Protein AF-A0A1Q3K2M0-F1 (afdb_monomer)

Structure (mmCIF, N/CA/C/O backbone):
data_AF-A0A1Q3K2M0-F1
#
_entry.id   AF-A0A1Q3K2M0-F1
#
loop_
_atom_site.group_PDB
_atom_site.id
_atom_site.type_symbol
_atom_site.label_atom_id
_atom_site.label_alt_id
_atom_site.label_comp_id
_atom_site.label_asym_id
_atom_site.label_entity_id
_atom_site.label_seq_id
_atom_site.pdbx_PDB_ins_code
_atom_site.Cartn_x
_atom_site.Cartn_y
_atom_site.Cartn_z
_atom_site.occupancy
_atom_site.B_iso_or_equiv
_atom_site.auth_seq_id
_atom_site.auth_comp_id
_atom_site.auth_asym_id
_atom_site.auth_atom_id
_atom_site.pdbx_PDB_model_num
ATOM 1 N N . MET A 1 1 ? -18.858 -7.159 26.270 1.00 50.47 1 MET A N 1
ATOM 2 C CA . MET A 1 1 ? -17.685 -6.419 25.756 1.00 50.47 1 MET A CA 1
ATOM 3 C C . MET A 1 1 ? -17.222 -7.117 24.488 1.00 50.47 1 MET A C 1
ATOM 5 O O . MET A 1 1 ? -16.824 -8.268 24.578 1.00 50.47 1 MET A O 1
ATOM 9 N N . SER A 1 2 ? -17.351 -6.492 23.314 1.00 64.62 2 SER A N 1
ATOM 10 C CA . SER A 1 2 ? -16.721 -7.032 22.099 1.00 64.62 2 SER A CA 1
ATOM 11 C C . SER A 1 2 ? -15.205 -6.988 22.288 1.00 64.62 2 SER A C 1
ATOM 13 O O . SER A 1 2 ? -14.683 -5.940 22.669 1.00 64.62 2 SER A O 1
ATOM 15 N N . LEU A 1 3 ? -14.512 -8.108 22.065 1.00 77.25 3 LEU A N 1
ATOM 16 C CA . LEU A 1 3 ? -13.051 -8.173 22.159 1.00 77.25 3 LEU A CA 1
ATOM 17 C C . LEU A 1 3 ? -12.404 -7.234 21.125 1.00 77.25 3 LEU A C 1
ATOM 19 O O . LEU A 1 3 ? -11.419 -6.575 21.425 1.00 77.25 3 LEU A O 1
ATOM 23 N N . ILE A 1 4 ? -13.013 -7.099 19.942 1.00 83.25 4 ILE A N 1
ATOM 24 C CA . ILE A 1 4 ? -12.567 -6.199 18.872 1.00 83.25 4 ILE A CA 1
ATOM 25 C C . ILE A 1 4 ? -13.325 -4.874 18.986 1.00 83.25 4 ILE A C 1
ATOM 27 O O . ILE A 1 4 ? -14.558 -4.849 18.896 1.00 83.25 4 ILE A O 1
ATOM 31 N N . ARG A 1 5 ? -12.593 -3.771 19.175 1.00 86.50 5 ARG A N 1
ATOM 32 C CA . ARG A 1 5 ? -13.161 -2.420 19.318 1.00 86.50 5 ARG A CA 1
ATOM 33 C C . ARG A 1 5 ? -13.197 -1.648 17.999 1.00 86.50 5 ARG A C 1
ATOM 35 O O . ARG A 1 5 ? -14.079 -0.813 17.819 1.00 86.50 5 ARG A O 1
ATOM 42 N N . SER A 1 6 ? -12.283 -1.947 17.079 1.00 90.56 6 SER A N 1
ATOM 43 C CA . SER A 1 6 ? -12.223 -1.370 15.729 1.00 90.56 6 SER A CA 1
ATOM 44 C C . SER A 1 6 ? -12.086 -2.485 14.681 1.00 90.56 6 SER A C 1
ATOM 46 O O . SER A 1 6 ? -10.973 -2.918 14.371 1.00 90.56 6 SER A O 1
ATOM 48 N N . PRO A 1 7 ? -13.201 -2.994 14.119 1.00 90.12 7 PRO A N 1
ATOM 49 C CA . PRO A 1 7 ? -13.169 -4.038 13.091 1.00 90.12 7 PRO A CA 1
ATOM 50 C C . PRO A 1 7 ? -12.376 -3.641 11.838 1.00 90.12 7 PRO A C 1
ATOM 52 O O . PRO A 1 7 ? -11.707 -4.483 11.241 1.00 90.12 7 PRO A O 1
ATOM 55 N N . LYS A 1 8 ? -12.421 -2.362 11.447 1.00 91.00 8 LYS A N 1
ATOM 56 C CA . LYS A 1 8 ? -11.673 -1.827 10.300 1.00 91.00 8 LYS A CA 1
ATOM 57 C C . LYS A 1 8 ? -10.161 -1.913 10.500 1.00 91.00 8 LYS A C 1
ATOM 59 O O . LYS A 1 8 ? -9.459 -2.382 9.603 1.00 91.00 8 LYS A O 1
ATOM 64 N N . ASP A 1 9 ? -9.667 -1.519 11.673 1.00 93.38 9 ASP A N 1
ATOM 65 C CA . ASP A 1 9 ? -8.239 -1.621 11.990 1.00 93.38 9 ASP A CA 1
ATOM 66 C C . ASP A 1 9 ? -7.806 -3.081 12.121 1.00 93.38 9 ASP A C 1
ATOM 68 O O . ASP A 1 9 ? -6.724 -3.436 11.666 1.00 93.38 9 ASP A O 1
ATOM 72 N N . PHE A 1 10 ? -8.665 -3.945 12.672 1.00 94.62 10 PHE A N 1
ATOM 73 C CA . PHE A 1 10 ? -8.374 -5.373 12.784 1.00 94.62 10 PHE A CA 1
ATOM 74 C C . PHE A 1 10 ? -8.099 -5.990 11.406 1.00 94.62 10 PHE A C 1
ATOM 76 O O . PHE A 1 10 ? -7.029 -6.551 11.181 1.00 94.62 10 PHE A O 1
ATOM 83 N N . TRP A 1 11 ? -9.025 -5.822 10.455 1.00 94.69 11 TRP A N 1
ATOM 84 C CA . TRP A 1 11 ? -8.862 -6.365 9.103 1.00 94.69 11 TRP A CA 1
ATOM 85 C C . TRP A 1 11 ? -7.720 -5.705 8.327 1.00 94.69 11 TRP A C 1
ATOM 87 O O . TRP A 1 11 ? -7.001 -6.395 7.608 1.00 94.69 11 TRP A O 1
ATOM 97 N N . SER A 1 12 ? -7.504 -4.399 8.507 1.00 94.38 12 SER A N 1
ATOM 98 C CA . SER A 1 12 ? -6.370 -3.701 7.886 1.00 94.38 12 SER A CA 1
ATOM 99 C C . SER A 1 12 ? -5.036 -4.236 8.414 1.00 94.38 12 SER A C 1
ATOM 101 O O . SER A 1 12 ? -4.146 -4.556 7.629 1.00 94.38 12 SER A O 1
ATOM 103 N N . GLY A 1 13 ? -4.923 -4.423 9.733 1.00 96.38 13 GLY A N 1
ATOM 104 C CA . GLY A 1 13 ? -3.757 -5.024 10.376 1.00 96.38 13 GLY A CA 1
ATOM 105 C C . GLY A 1 13 ? -3.491 -6.447 9.886 1.00 96.38 13 GLY A C 1
ATOM 106 O O . GLY A 1 13 ? -2.354 -6.765 9.550 1.00 96.38 13 GLY A O 1
ATOM 107 N N . VAL A 1 14 ? -4.529 -7.281 9.755 1.00 97.06 14 VAL A N 1
ATOM 108 C CA . VAL A 1 14 ? -4.404 -8.641 9.196 1.00 97.06 14 VAL A CA 1
ATOM 109 C C . VAL A 1 14 ? -3.855 -8.615 7.766 1.00 97.06 14 VAL A C 1
ATOM 111 O O . VAL A 1 14 ? -2.936 -9.372 7.461 1.00 97.06 14 VAL A O 1
ATOM 114 N N . ILE A 1 15 ? -4.363 -7.730 6.900 1.00 96.88 15 ILE A N 1
ATOM 115 C CA . ILE A 1 15 ? -3.877 -7.597 5.515 1.00 96.88 15 ILE A CA 1
ATOM 116 C C . ILE A 1 15 ? -2.410 -7.148 5.489 1.00 96.88 15 ILE A C 1
ATOM 118 O O . ILE A 1 15 ? -1.612 -7.716 4.742 1.00 96.88 15 ILE A O 1
ATOM 122 N N . TYR A 1 16 ? -2.034 -6.173 6.322 1.00 97.75 16 TYR A N 1
ATOM 123 C CA . TYR A 1 16 ? -0.648 -5.704 6.417 1.00 97.75 16 TYR A CA 1
ATOM 124 C C . TYR A 1 16 ? 0.296 -6.810 6.882 1.00 97.75 16 TYR A C 1
ATOM 126 O O . TYR A 1 16 ? 1.348 -7.001 6.278 1.00 97.75 16 TYR A O 1
ATOM 134 N N . LEU A 1 17 ? -0.093 -7.576 7.905 1.00 98.25 17 LEU A N 1
ATOM 135 C CA . LEU A 1 17 ? 0.695 -8.706 8.393 1.00 98.25 17 LEU A CA 1
ATOM 136 C C . LEU A 1 17 ? 0.832 -9.803 7.335 1.00 98.25 17 LEU A C 1
ATOM 138 O O . LEU A 1 17 ? 1.929 -10.316 7.143 1.00 98.25 17 LEU A O 1
ATOM 142 N N . ALA A 1 18 ? -0.244 -10.139 6.621 1.00 98.19 18 ALA A N 1
ATOM 143 C CA . ALA A 1 18 ? -0.203 -11.147 5.565 1.00 98.19 18 ALA A CA 1
ATOM 144 C C . ALA A 1 18 ? 0.742 -10.738 4.422 1.00 98.19 18 ALA A C 1
ATOM 146 O O . ALA A 1 18 ? 1.592 -11.528 4.011 1.00 98.19 18 ALA A O 1
ATOM 147 N 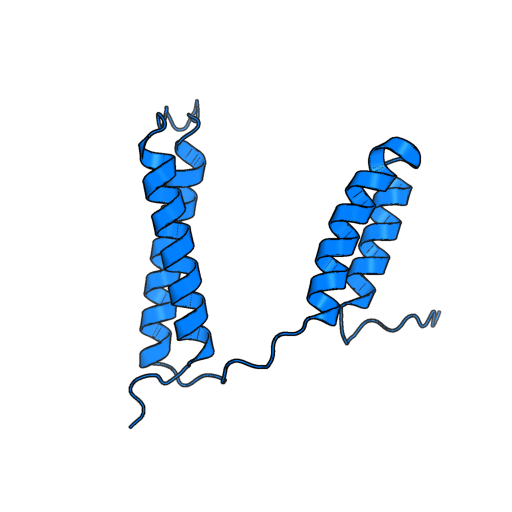N . ALA A 1 19 ? 0.639 -9.492 3.948 1.00 97.69 19 ALA A N 1
ATOM 148 C CA . ALA A 1 19 ? 1.522 -8.960 2.913 1.00 97.69 19 ALA A CA 1
ATOM 149 C C . ALA A 1 19 ? 2.982 -8.869 3.388 1.00 97.69 19 ALA A C 1
ATOM 151 O O . ALA A 1 19 ? 3.894 -9.216 2.638 1.00 97.69 19 ALA A O 1
ATOM 152 N N . ALA A 1 20 ? 3.205 -8.459 4.641 1.00 97.75 20 ALA A N 1
ATOM 153 C CA . ALA A 1 20 ? 4.530 -8.410 5.246 1.00 97.75 20 ALA A CA 1
ATOM 154 C C . ALA A 1 20 ? 5.162 -9.804 5.354 1.00 97.75 20 ALA A C 1
ATOM 156 O O . ALA A 1 20 ? 6.301 -9.991 4.937 1.00 97.75 20 ALA A O 1
ATOM 157 N N . LEU A 1 21 ? 4.433 -10.803 5.861 1.00 97.94 21 LEU A N 1
ATOM 158 C CA . LEU A 1 21 ? 4.938 -12.176 5.929 1.00 97.94 21 LEU A CA 1
ATOM 159 C C . LEU A 1 21 ? 5.257 -12.715 4.536 1.00 97.94 21 LEU A C 1
ATOM 161 O O . LEU A 1 21 ? 6.325 -13.286 4.343 1.00 97.94 21 LEU A O 1
ATOM 165 N N . PHE A 1 22 ? 4.370 -12.499 3.563 1.00 96.81 22 PHE A N 1
ATOM 166 C CA . PHE A 1 22 ? 4.606 -12.921 2.185 1.00 96.81 22 PHE A CA 1
ATOM 167 C C . PHE A 1 22 ? 5.896 -12.315 1.618 1.00 96.81 22 PHE A C 1
ATOM 169 O O . PHE A 1 22 ? 6.746 -13.042 1.107 1.00 96.81 22 PHE A O 1
ATOM 176 N N . GLY A 1 23 ? 6.076 -11.000 1.754 1.00 95.62 23 GLY A N 1
ATOM 177 C CA . GLY A 1 23 ? 7.266 -10.320 1.250 1.00 95.62 23 GLY A CA 1
ATOM 178 C C . GLY A 1 23 ? 8.551 -10.686 2.000 1.00 95.62 23 GLY A C 1
ATOM 179 O O . GLY A 1 23 ? 9.607 -10.745 1.376 1.00 95.62 23 GLY A O 1
ATOM 180 N N . LEU A 1 24 ? 8.477 -11.000 3.299 1.00 96.75 24 LEU A N 1
ATOM 181 C CA . LEU A 1 24 ? 9.617 -11.514 4.066 1.00 96.75 24 LEU A CA 1
ATOM 182 C C . LEU A 1 24 ? 10.003 -12.931 3.640 1.00 96.75 24 LEU A C 1
ATOM 184 O O . LEU A 1 24 ? 11.186 -13.191 3.455 1.00 96.75 24 LEU A O 1
ATOM 188 N N . ILE A 1 25 ? 9.025 -13.823 3.458 1.00 96.50 25 ILE A N 1
ATOM 189 C CA . ILE A 1 25 ? 9.265 -15.207 3.029 1.00 96.50 25 ILE A CA 1
ATOM 190 C C . ILE A 1 25 ? 9.895 -15.204 1.636 1.00 96.50 25 ILE A C 1
ATOM 192 O O . ILE A 1 25 ? 11.012 -15.680 1.472 1.00 96.50 25 ILE A O 1
ATOM 196 N N . VAL A 1 26 ? 9.236 -14.580 0.656 1.00 94.25 26 VAL A N 1
ATOM 197 C CA . VAL A 1 26 ? 9.738 -14.537 -0.727 1.00 94.25 26 VAL A CA 1
ATOM 198 C C . VAL A 1 26 ? 11.048 -13.752 -0.817 1.00 94.25 26 VAL A C 1
ATOM 200 O O . VAL A 1 26 ? 11.962 -14.141 -1.534 1.00 94.25 26 VAL A O 1
ATOM 203 N N . GLY A 1 27 ? 11.165 -12.647 -0.080 1.00 92.50 27 GLY A N 1
ATOM 204 C CA . GLY A 1 27 ? 12.373 -11.826 -0.055 1.00 92.50 27 GLY A CA 1
ATOM 205 C C . GLY A 1 27 ? 13.578 -12.533 0.563 1.00 92.50 27 GLY A C 1
ATOM 206 O O . GLY A 1 27 ? 14.705 -12.225 0.180 1.00 92.50 27 GLY A O 1
ATOM 207 N N . SER A 1 28 ? 13.356 -13.472 1.491 1.00 91.38 28 SER A N 1
ATOM 208 C CA . SER A 1 28 ? 14.432 -14.173 2.205 1.00 91.38 28 SER A CA 1
ATOM 209 C C . SER A 1 28 ? 15.229 -15.140 1.330 1.00 91.38 28 SER A C 1
ATOM 211 O O . SER A 1 28 ? 16.386 -15.416 1.639 1.00 91.38 28 SER A O 1
ATOM 213 N N . ASP A 1 29 ? 14.657 -15.564 0.200 1.00 92.81 29 ASP A N 1
ATOM 214 C CA . ASP A 1 29 ? 15.339 -16.391 -0.798 1.00 92.81 29 ASP A CA 1
ATOM 215 C C . ASP A 1 29 ? 16.308 -15.582 -1.681 1.00 92.81 29 ASP A C 1
ATOM 217 O O . ASP A 1 29 ? 17.135 -16.150 -2.399 1.00 92.81 29 ASP A O 1
ATOM 221 N N . TYR A 1 30 ? 16.236 -14.246 -1.640 1.00 91.75 30 TYR A N 1
ATOM 222 C CA . TYR A 1 30 ? 17.066 -13.373 -2.463 1.00 91.75 30 TYR A CA 1
ATOM 223 C C . TYR A 1 30 ? 18.233 -12.763 -1.679 1.00 91.75 30 TYR A C 1
ATOM 225 O O . TYR A 1 30 ? 18.085 -12.351 -0.526 1.00 91.75 30 TYR A O 1
ATOM 233 N N . PRO A 1 31 ? 19.407 -12.594 -2.315 1.00 89.94 31 PRO A N 1
ATOM 234 C CA . PRO A 1 31 ? 20.531 -11.934 -1.674 1.00 89.94 31 PRO A CA 1
ATOM 235 C C . PRO A 1 31 ? 20.205 -10.461 -1.390 1.00 89.94 31 PRO A C 1
ATOM 237 O O . PRO A 1 31 ? 19.774 -9.712 -2.270 1.00 89.94 31 PRO A O 1
ATOM 240 N N . MET A 1 32 ? 20.464 -10.038 -0.152 1.00 87.00 32 MET A N 1
ATOM 241 C CA . MET A 1 32 ? 20.247 -8.666 0.319 1.00 87.00 32 MET A CA 1
ATOM 242 C C . MET A 1 32 ? 21.208 -7.658 -0.339 1.00 87.00 32 MET A C 1
ATOM 244 O O . MET A 1 32 ? 20.863 -6.498 -0.550 1.00 87.00 32 MET A O 1
ATOM 248 N N . GLY A 1 33 ? 22.428 -8.086 -0.677 1.00 86.00 33 GLY A N 1
ATOM 249 C CA . GLY A 1 33 ? 23.492 -7.182 -1.120 1.00 86.00 33 GLY A CA 1
ATOM 250 C C . GLY A 1 33 ? 23.961 -6.236 -0.005 1.00 86.00 33 GLY A C 1
ATOM 251 O O . GLY A 1 33 ? 23.880 -6.560 1.181 1.00 86.00 33 GLY A O 1
ATOM 252 N N . ARG A 1 34 ? 24.479 -5.061 -0.378 1.00 82.75 34 ARG A N 1
ATOM 253 C CA . ARG A 1 34 ? 24.904 -3.994 0.553 1.00 82.75 34 ARG A CA 1
ATOM 254 C C . ARG A 1 34 ? 24.058 -2.743 0.322 1.00 82.75 34 ARG A C 1
ATOM 256 O O . ARG A 1 34 ? 23.507 -2.571 -0.753 1.00 82.75 34 ARG A O 1
ATOM 263 N N . ALA A 1 35 ? 24.018 -1.811 1.277 1.00 78.12 35 ALA A N 1
ATOM 264 C CA . ALA A 1 35 ? 23.229 -0.579 1.123 1.00 78.12 35 ALA A CA 1
ATOM 265 C C . ALA A 1 35 ? 23.611 0.250 -0.126 1.00 78.12 35 ALA A C 1
ATOM 267 O O . ALA A 1 35 ? 22.743 0.846 -0.750 1.00 78.12 35 ALA A O 1
ATOM 268 N N . GLY A 1 36 ? 24.891 0.245 -0.526 1.00 83.56 36 GLY A N 1
ATOM 269 C CA . GLY A 1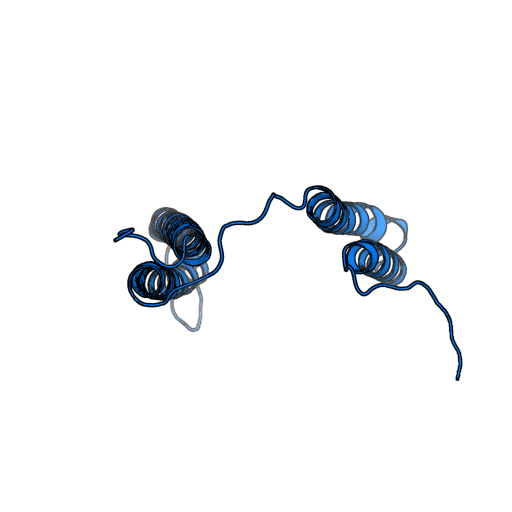 36 ? 25.359 0.907 -1.755 1.00 83.56 36 GLY A CA 1
ATOM 270 C C . GLY A 1 36 ? 25.188 0.089 -3.044 1.00 83.56 36 GLY A C 1
ATOM 271 O O . GLY A 1 36 ? 25.420 0.614 -4.126 1.00 83.56 36 GLY A O 1
ATOM 272 N N . GLN A 1 37 ? 24.817 -1.189 -2.940 1.00 88.06 37 GLN A N 1
ATOM 273 C CA . GLN A 1 37 ? 24.576 -2.112 -4.056 1.00 88.06 37 GLN A CA 1
ATOM 274 C C . GLN A 1 37 ? 23.465 -3.079 -3.636 1.00 88.06 37 GLN A C 1
ATOM 276 O O . GLN A 1 37 ? 23.725 -4.202 -3.187 1.00 88.06 37 GLN A O 1
ATOM 281 N N . MET A 1 38 ? 22.231 -2.574 -3.684 1.00 89.44 38 MET A N 1
ATOM 282 C CA . MET A 1 38 ? 21.049 -3.286 -3.207 1.00 89.44 38 MET A CA 1
ATOM 283 C C . MET A 1 38 ? 20.821 -4.543 -4.047 1.00 89.44 38 MET A C 1
ATOM 285 O O . MET A 1 38 ? 20.666 -4.463 -5.265 1.00 89.44 38 MET A O 1
ATOM 289 N N . GLY A 1 39 ? 20.808 -5.704 -3.391 1.00 89.56 39 GLY A N 1
ATOM 290 C CA . GLY A 1 39 ? 20.410 -6.953 -4.028 1.00 89.56 39 GLY A CA 1
ATOM 291 C C . GLY A 1 39 ? 18.885 -7.047 -4.183 1.00 89.56 39 GLY A C 1
ATOM 292 O O . GLY A 1 39 ? 18.156 -6.255 -3.578 1.00 89.56 39 GLY A O 1
ATOM 293 N N . PRO A 1 40 ? 18.370 -8.025 -4.949 1.00 90.75 40 PRO A N 1
ATOM 294 C CA . PRO A 1 40 ? 16.933 -8.169 -5.205 1.00 90.75 40 PRO A CA 1
ATOM 295 C C . PRO A 1 40 ? 16.086 -8.332 -3.933 1.00 90.75 40 PRO A C 1
ATOM 297 O O . PRO A 1 40 ? 14.931 -7.914 -3.914 1.00 90.75 40 PRO A O 1
ATOM 300 N N . GLY A 1 41 ? 16.662 -8.887 -2.858 1.00 93.06 41 GLY A N 1
ATOM 301 C CA . GLY A 1 41 ? 15.990 -9.054 -1.565 1.00 93.06 41 GLY A CA 1
ATOM 302 C C . GLY A 1 41 ? 15.928 -7.781 -0.715 1.00 93.06 41 GLY A C 1
ATOM 303 O O . GLY A 1 41 ? 15.101 -7.698 0.190 1.00 93.06 41 GLY A O 1
ATOM 304 N N . TYR A 1 42 ? 16.742 -6.760 -1.018 1.00 93.44 42 TYR A N 1
ATOM 305 C CA . TYR A 1 42 ? 16.879 -5.562 -0.180 1.00 93.44 42 TYR A CA 1
ATOM 306 C C . TYR A 1 42 ? 15.554 -4.834 0.033 1.00 93.44 42 TYR A C 1
ATOM 308 O O . TYR A 1 42 ? 15.131 -4.570 1.161 1.00 93.44 42 TYR A O 1
ATOM 316 N N . PHE A 1 43 ? 14.889 -4.527 -1.076 1.00 91.62 43 PHE A N 1
ATOM 317 C CA . PHE A 1 43 ? 13.662 -3.751 -1.075 1.00 91.62 43 PHE A CA 1
ATOM 318 C C . PHE A 1 43 ? 12.468 -4.537 -0.505 1.00 91.62 43 PHE A C 1
ATOM 320 O O . PHE A 1 43 ? 11.832 -4.016 0.418 1.00 91.62 43 PHE A O 1
ATOM 327 N N . PRO A 1 44 ? 12.187 -5.787 -0.942 1.00 93.44 44 PRO A N 1
ATOM 328 C CA . PRO A 1 44 ? 11.125 -6.596 -0.350 1.00 93.44 44 PRO A CA 1
ATOM 329 C C . PRO A 1 44 ? 11.285 -6.782 1.160 1.00 93.44 44 PRO A C 1
ATOM 331 O O . PRO A 1 44 ? 10.319 -6.573 1.890 1.00 93.44 44 PRO A O 1
ATOM 334 N N . ILE A 1 45 ? 12.489 -7.106 1.649 1.00 95.88 45 ILE A N 1
ATOM 335 C CA . ILE A 1 45 ? 12.734 -7.369 3.076 1.00 95.88 45 ILE A CA 1
ATOM 336 C C . ILE A 1 45 ? 12.491 -6.116 3.922 1.00 95.88 45 ILE A C 1
ATOM 338 O O . ILE A 1 45 ? 11.781 -6.184 4.926 1.00 95.88 45 ILE A O 1
ATOM 342 N N . ILE A 1 46 ? 13.052 -4.965 3.536 1.00 95.25 46 ILE A N 1
ATOM 343 C CA . ILE A 1 46 ? 12.937 -3.735 4.336 1.00 95.25 46 ILE A CA 1
ATOM 344 C C . ILE A 1 46 ? 11.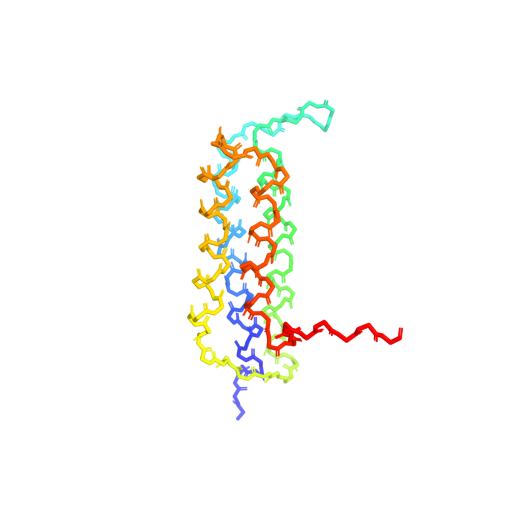502 -3.226 4.350 1.00 95.25 46 ILE A C 1
ATOM 346 O O . ILE A 1 46 ? 10.971 -2.947 5.427 1.00 95.25 46 ILE A O 1
ATOM 350 N N . LEU A 1 47 ? 10.850 -3.141 3.186 1.00 95.94 47 LEU A N 1
ATOM 351 C CA . LEU A 1 47 ? 9.463 -2.686 3.136 1.00 95.94 47 LEU A CA 1
ATOM 352 C C . LEU A 1 47 ? 8.529 -3.628 3.884 1.00 95.94 47 LEU A C 1
ATOM 354 O O . LEU A 1 47 ? 7.660 -3.160 4.616 1.00 95.94 47 LEU A O 1
ATOM 358 N N . SER A 1 48 ? 8.732 -4.938 3.758 1.00 97.38 48 SER A N 1
ATOM 359 C CA . SER A 1 48 ? 7.918 -5.916 4.478 1.00 97.38 48 SER A CA 1
ATOM 360 C C . SER A 1 48 ? 8.163 -5.857 5.982 1.00 97.38 48 SER A C 1
ATOM 362 O O . SER A 1 48 ? 7.217 -5.971 6.752 1.00 97.38 48 SER A O 1
ATOM 364 N N . SER A 1 49 ? 9.396 -5.596 6.421 1.00 97.12 49 SER A N 1
ATOM 365 C CA . SER A 1 49 ? 9.715 -5.387 7.840 1.00 97.12 49 SER A CA 1
ATOM 366 C C . SER A 1 49 ? 9.020 -4.144 8.404 1.00 97.12 49 SER A C 1
ATOM 368 O O . SER A 1 49 ? 8.426 -4.201 9.479 1.00 97.12 49 SER A O 1
ATOM 370 N N . LEU A 1 50 ? 9.035 -3.025 7.672 1.00 97.81 50 LEU A N 1
ATOM 371 C CA . LEU A 1 50 ? 8.307 -1.813 8.066 1.00 97.81 50 LEU A CA 1
ATOM 372 C C . LEU A 1 50 ? 6.792 -2.055 8.091 1.00 97.81 50 LEU A C 1
ATOM 374 O O . LEU A 1 50 ? 6.112 -1.668 9.043 1.00 97.81 50 LEU A O 1
ATOM 378 N N . LEU A 1 51 ? 6.266 -2.741 7.075 1.00 97.94 51 LEU A N 1
ATOM 379 C CA . LEU A 1 51 ? 4.854 -3.099 6.997 1.00 97.94 51 LEU A CA 1
ATOM 380 C C . LEU A 1 51 ? 4.441 -4.045 8.131 1.00 97.94 51 LEU A C 1
ATOM 382 O O . LEU A 1 51 ? 3.343 -3.898 8.660 1.00 97.94 51 LEU A O 1
ATOM 386 N N . LEU A 1 52 ? 5.322 -4.958 8.555 1.00 98.44 52 LEU A N 1
ATOM 387 C CA . LEU A 1 52 ? 5.104 -5.830 9.709 1.00 98.44 52 LEU A CA 1
ATOM 388 C C . LEU A 1 52 ? 4.900 -4.999 10.980 1.00 98.44 52 LEU A C 1
ATOM 390 O O . LEU A 1 52 ? 3.931 -5.218 11.705 1.00 98.44 52 LEU A O 1
ATOM 394 N N . VAL A 1 53 ? 5.767 -4.009 11.221 1.00 98.31 53 VAL A N 1
ATOM 395 C CA . VAL A 1 53 ? 5.659 -3.105 12.378 1.00 98.31 53 VAL A CA 1
ATOM 396 C C . VAL A 1 53 ? 4.333 -2.343 12.349 1.00 98.31 53 VAL A C 1
ATOM 398 O O . VAL A 1 53 ? 3.613 -2.327 13.350 1.00 98.31 53 VAL A O 1
ATOM 401 N N . PHE A 1 54 ? 3.959 -1.768 11.203 1.00 97.88 54 PHE A N 1
ATOM 402 C CA . PHE A 1 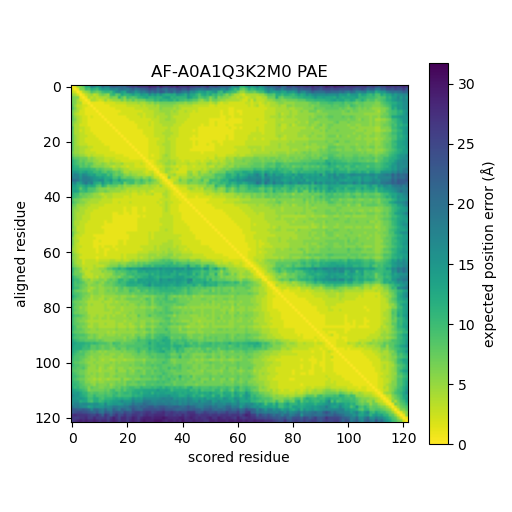54 ? 2.670 -1.085 11.066 1.00 97.88 54 PHE A CA 1
ATOM 403 C C . PHE A 1 54 ? 1.476 -2.036 11.203 1.00 97.88 54 PHE A C 1
ATOM 405 O O . PHE A 1 54 ? 0.463 -1.657 11.795 1.00 97.88 54 PHE A O 1
ATOM 412 N N . GLY A 1 55 ? 1.588 -3.271 10.716 1.00 97.50 55 GLY A N 1
ATOM 413 C CA . GLY A 1 55 ? 0.575 -4.312 10.864 1.00 97.50 55 GLY A CA 1
ATOM 414 C C . GLY A 1 55 ? 0.330 -4.668 12.327 1.00 97.50 55 GLY A C 1
ATOM 415 O O . GLY A 1 55 ? -0.818 -4.642 12.769 1.00 97.50 55 GLY A O 1
ATOM 416 N N . ILE A 1 56 ? 1.396 -4.899 13.102 1.00 98.06 56 ILE A N 1
ATOM 417 C CA . ILE A 1 56 ? 1.313 -5.163 14.548 1.00 98.06 56 ILE A CA 1
ATOM 418 C C . ILE A 1 56 ? 0.699 -3.963 15.275 1.00 98.06 56 ILE A C 1
ATOM 420 O O . ILE A 1 56 ? -0.237 -4.135 16.057 1.00 98.06 56 ILE A O 1
ATOM 424 N N . ALA A 1 57 ? 1.183 -2.749 14.999 1.00 97.31 57 ALA A N 1
ATOM 425 C CA . ALA A 1 57 ? 0.677 -1.534 15.634 1.00 97.31 57 ALA A CA 1
ATOM 426 C C . ALA A 1 57 ? -0.820 -1.311 15.345 1.00 97.31 57 ALA A C 1
ATOM 428 O O . ALA A 1 57 ? -1.594 -1.015 16.256 1.00 97.31 57 ALA A O 1
ATOM 429 N N . THR A 1 58 ? -1.244 -1.505 14.093 1.00 96.38 58 THR A N 1
ATOM 430 C CA . THR A 1 58 ? -2.648 -1.360 13.670 1.00 96.38 58 THR A CA 1
ATOM 431 C C . THR A 1 58 ? -3.531 -2.441 14.291 1.00 96.38 58 THR A C 1
ATOM 433 O O . THR A 1 58 ? -4.615 -2.143 14.793 1.00 96.38 58 THR A O 1
ATOM 436 N N . LEU A 1 59 ? -3.051 -3.688 14.328 1.00 96.19 59 LEU A N 1
ATOM 437 C CA . LEU A 1 59 ? -3.777 -4.799 14.933 1.00 96.19 59 LEU A CA 1
ATOM 438 C C . LEU A 1 59 ? -3.939 -4.599 16.445 1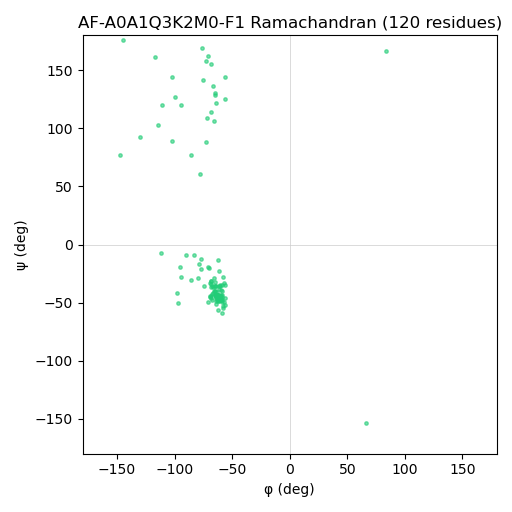.00 96.19 59 LEU A C 1
ATOM 440 O O . LEU A 1 59 ? -5.038 -4.770 16.961 1.00 96.19 59 LEU A O 1
ATOM 444 N N . ALA A 1 60 ? -2.890 -4.165 17.149 1.00 95.81 60 ALA A N 1
ATOM 445 C CA . ALA A 1 60 ? -2.961 -3.830 18.571 1.00 95.81 60 ALA A CA 1
ATOM 446 C C . ALA A 1 60 ? -3.933 -2.667 18.834 1.00 95.81 60 ALA A C 1
ATOM 448 O O . ALA A 1 60 ? -4.775 -2.744 19.735 1.00 95.81 60 ALA A O 1
ATOM 449 N N . ARG A 1 61 ? -3.880 -1.616 18.002 1.00 94.50 61 ARG A N 1
ATOM 450 C CA . ARG A 1 61 ? -4.813 -0.480 18.066 1.00 94.50 61 ARG A CA 1
ATOM 451 C C . ARG A 1 61 ? -6.269 -0.933 17.958 1.00 94.50 61 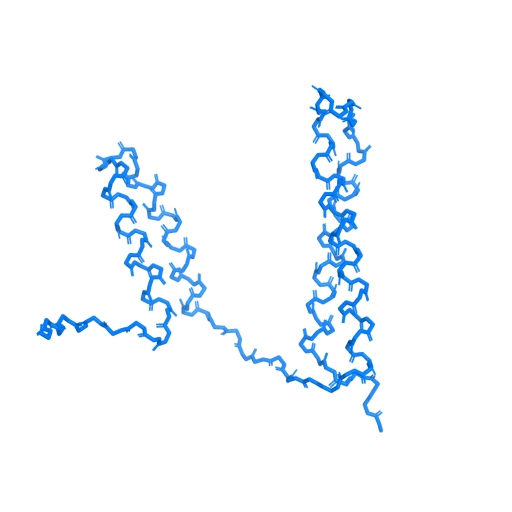ARG A C 1
ATOM 453 O O . ARG A 1 61 ? -7.107 -0.372 18.664 1.00 94.50 61 ARG A O 1
ATOM 460 N N . ALA A 1 62 ? -6.558 -1.976 17.177 1.00 94.25 62 ALA A N 1
ATOM 461 C CA . ALA A 1 62 ? -7.910 -2.496 16.988 1.00 94.25 62 ALA A CA 1
ATOM 462 C C . ALA A 1 62 ? -8.594 -3.007 18.273 1.00 94.25 62 ALA A C 1
ATOM 464 O O . ALA A 1 62 ? -9.828 -3.057 18.346 1.00 94.25 62 ALA A O 1
ATOM 465 N N . PHE A 1 63 ? -7.808 -3.370 19.291 1.00 93.56 63 PHE A N 1
ATOM 466 C CA . PHE A 1 63 ? -8.294 -3.824 20.600 1.00 93.56 63 PHE A CA 1
ATOM 467 C C . PHE A 1 63 ? -8.367 -2.697 21.640 1.00 93.56 63 PHE A C 1
ATOM 469 O O . PHE A 1 63 ? -9.086 -2.817 22.632 1.00 93.56 63 PHE A O 1
ATOM 476 N N . ILE A 1 64 ? -7.646 -1.595 21.422 1.00 92.88 64 ILE A N 1
ATOM 477 C CA . ILE A 1 64 ? -7.524 -0.487 22.379 1.00 92.88 64 ILE A CA 1
ATOM 478 C C . ILE A 1 64 ? -8.515 0.627 22.029 1.00 92.88 64 ILE A C 1
ATOM 480 O O . ILE A 1 64 ? -9.285 1.076 22.886 1.00 92.88 64 ILE A O 1
ATOM 484 N N . VAL A 1 65 ? -8.517 1.040 20.760 1.00 90.50 65 VAL A N 1
ATOM 485 C CA . VAL A 1 65 ? -9.237 2.214 20.263 1.00 90.50 65 VAL A CA 1
ATOM 486 C C . VAL A 1 65 ? -10.552 1.777 19.606 1.00 90.50 65 VAL A C 1
ATOM 488 O O . VAL A 1 65 ? -10.533 0.906 18.735 1.00 90.50 65 VAL A O 1
ATOM 491 N N . PRO A 1 66 ? -11.704 2.349 20.004 1.00 88.44 66 PRO A N 1
ATOM 492 C CA . PRO A 1 66 ? -12.960 2.121 19.304 1.00 88.44 66 PRO A CA 1
ATOM 493 C C . PRO A 1 66 ? -12.905 2.739 17.909 1.00 88.44 66 PRO A C 1
ATOM 495 O O . PRO A 1 66 ? -12.433 3.862 17.735 1.00 88.44 66 PRO A O 1
ATOM 498 N N . GLY A 1 67 ? -13.385 2.000 16.915 1.00 84.81 67 GLY A N 1
ATOM 499 C CA . GLY A 1 67 ? -13.332 2.432 15.525 1.00 84.81 67 GLY A CA 1
ATOM 500 C C . GLY A 1 67 ? -14.541 1.989 14.722 1.00 84.81 67 GLY A C 1
ATOM 501 O O . GLY A 1 67 ? -15.438 1.303 15.210 1.00 84.81 67 GLY A O 1
ATOM 502 N N . GLU A 1 68 ? -14.566 2.433 13.473 1.00 84.94 68 GLU A N 1
ATOM 503 C CA . GLU A 1 68 ? -15.672 2.183 12.558 1.00 84.94 68 GLU A CA 1
ATOM 504 C C . GLU A 1 68 ? -15.770 0.708 12.157 1.00 84.94 68 GLU A C 1
ATOM 506 O O . GLU A 1 68 ? -14.793 -0.050 12.140 1.00 84.94 68 GLU A O 1
ATOM 511 N N . GLN A 1 69 ? -16.982 0.313 11.778 1.00 86.31 69 GLN A N 1
ATOM 512 C CA . GLN A 1 69 ? -17.217 -0.980 11.154 1.00 86.31 69 GLN A CA 1
ATOM 513 C C . GLN A 1 69 ? -16.684 -0.988 9.719 1.00 86.31 69 GLN A C 1
ATOM 515 O O . GLN A 1 69 ? -16.542 0.051 9.073 1.00 86.31 69 GLN A O 1
ATOM 520 N N . VAL A 1 70 ? -16.413 -2.185 9.203 1.00 83.94 70 VAL A N 1
ATOM 521 C CA . VAL A 1 70 ? -16.047 -2.360 7.797 1.00 83.94 70 VAL A CA 1
ATOM 522 C C . VAL A 1 70 ? -17.269 -2.052 6.934 1.00 83.94 70 VAL A C 1
ATOM 524 O O . VAL A 1 70 ? -18.281 -2.750 6.989 1.00 83.94 70 VAL A O 1
ATOM 527 N N . THR A 1 71 ? -17.183 -0.988 6.142 1.00 84.69 71 THR A N 1
ATOM 528 C CA . THR A 1 71 ? -18.222 -0.617 5.178 1.00 84.69 71 THR A CA 1
ATOM 529 C C . THR A 1 71 ? -18.247 -1.601 4.004 1.00 84.69 71 THR A C 1
ATOM 531 O O . THR A 1 71 ? -17.283 -2.319 3.745 1.00 84.69 71 THR A O 1
ATOM 534 N N . LYS A 1 72 ? -19.351 -1.624 3.248 1.00 85.31 72 LYS A N 1
ATOM 535 C CA . LYS A 1 72 ? -19.467 -2.434 2.027 1.00 85.31 72 LYS A CA 1
ATOM 536 C C . LYS A 1 72 ? -18.355 -2.099 1.028 1.00 85.31 72 LYS A C 1
ATOM 538 O O . LYS A 1 72 ? -17.997 -0.933 0.859 1.00 85.31 72 LYS A O 1
ATOM 543 N N . PHE A 1 73 ? -17.882 -3.120 0.316 1.00 83.81 73 PHE A N 1
ATOM 544 C CA . PHE A 1 73 ? -16.923 -2.958 -0.773 1.00 83.81 73 PHE A CA 1
ATOM 545 C C . PH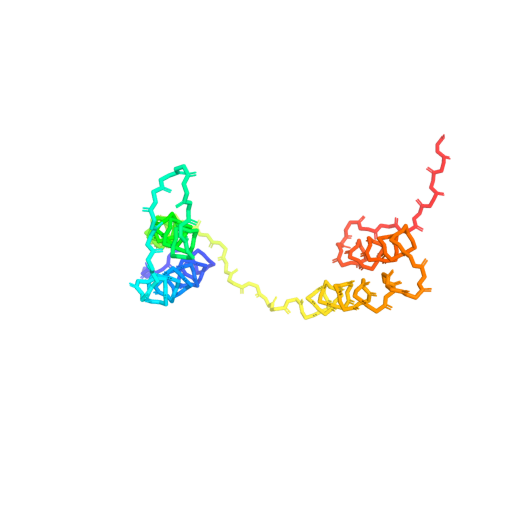E A 1 73 ? -17.450 -1.991 -1.835 1.00 83.81 73 PHE A C 1
ATOM 547 O O . PHE A 1 73 ? -18.527 -2.178 -2.405 1.00 83.81 73 PHE A O 1
ATOM 554 N N . ALA A 1 74 ? -16.660 -0.964 -2.129 1.00 88.50 74 ALA A N 1
ATOM 555 C CA . ALA A 1 74 ? -16.983 0.020 -3.146 1.00 88.50 74 ALA A CA 1
ATOM 556 C C . ALA A 1 74 ? -16.511 -0.481 -4.524 1.00 88.50 74 ALA A C 1
ATOM 558 O O . ALA A 1 74 ? -15.488 -0.047 -5.047 1.00 88.50 74 ALA A O 1
ATOM 559 N N . LEU A 1 75 ? -17.264 -1.418 -5.111 1.00 91.38 75 LEU A N 1
ATOM 560 C CA . LEU A 1 75 ? -16.902 -2.063 -6.383 1.00 91.38 75 LEU A CA 1
ATOM 561 C C . LEU A 1 75 ? -16.750 -1.065 -7.537 1.00 91.38 75 LEU A C 1
ATOM 563 O O . LEU A 1 75 ? -15.821 -1.178 -8.327 1.00 91.38 75 LEU A O 1
ATOM 567 N N . LYS A 1 76 ? -17.627 -0.055 -7.614 1.00 90.25 76 LYS A N 1
ATOM 568 C CA . LYS A 1 76 ? -17.572 0.972 -8.664 1.00 90.25 76 LYS A CA 1
ATOM 569 C C . LYS A 1 76 ? -16.237 1.740 -8.671 1.00 90.25 76 LYS A C 1
ATOM 571 O O . LYS A 1 76 ? -15.568 1.698 -9.700 1.00 90.25 76 LYS A O 1
ATOM 576 N N . PRO A 1 77 ? -15.814 2.425 -7.587 1.00 91.81 77 PRO A N 1
ATOM 577 C CA . PRO A 1 77 ? -14.532 3.127 -7.595 1.00 91.81 77 PRO A CA 1
ATOM 578 C C . PRO A 1 77 ? -13.340 2.173 -7.730 1.00 91.81 77 PRO A C 1
ATOM 580 O O . PRO A 1 77 ? -12.376 2.530 -8.395 1.00 91.81 77 PRO A O 1
ATOM 583 N N . ALA A 1 78 ? -13.415 0.948 -7.194 1.00 93.19 78 ALA A N 1
ATOM 584 C CA . ALA A 1 78 ? -12.362 -0.050 -7.393 1.00 93.19 78 ALA A CA 1
ATOM 585 C C . ALA A 1 78 ? -12.163 -0.393 -8.882 1.00 93.19 78 ALA A C 1
ATOM 587 O O . ALA A 1 78 ? -11.039 -0.357 -9.377 1.00 93.19 78 ALA A O 1
ATOM 588 N N . LEU A 1 79 ? -13.251 -0.656 -9.615 1.00 95.50 79 LEU A N 1
ATOM 589 C CA . LEU A 1 79 ? -13.198 -0.933 -11.053 1.00 95.50 79 LEU A CA 1
ATOM 590 C C . LEU A 1 79 ? -12.720 0.274 -11.865 1.00 95.50 79 LEU A C 1
ATOM 592 O O . LEU A 1 79 ? -12.002 0.090 -12.842 1.00 95.50 79 LEU A O 1
ATOM 596 N N . LEU A 1 80 ? -13.078 1.497 -11.465 1.00 95.12 80 LEU A N 1
ATOM 597 C CA . LEU A 1 80 ? -12.605 2.711 -12.135 1.00 95.12 80 LEU A CA 1
ATOM 598 C C . LEU A 1 80 ? -11.096 2.917 -11.962 1.00 95.12 80 LEU A C 1
ATOM 600 O O . LEU A 1 80 ? -10.424 3.243 -12.935 1.00 95.12 80 LEU A O 1
ATOM 604 N N . ILE A 1 81 ? -10.560 2.683 -10.760 1.00 95.4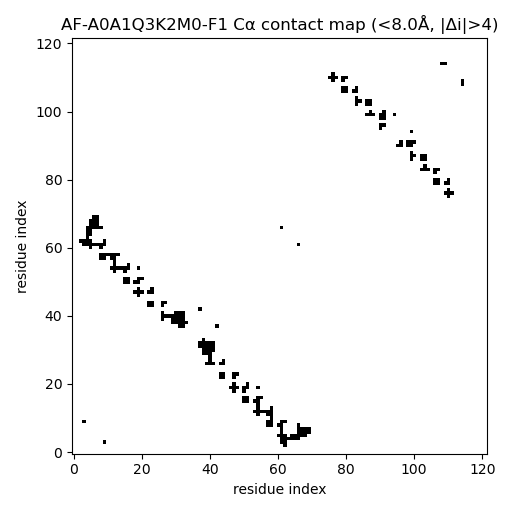4 81 ILE A N 1
ATOM 605 C CA . ILE A 1 81 ? -9.119 2.803 -10.487 1.00 95.44 81 ILE A CA 1
ATOM 606 C C . ILE A 1 81 ? -8.336 1.709 -11.221 1.00 95.44 81 ILE A C 1
ATOM 608 O O . ILE A 1 81 ? -7.339 1.992 -11.873 1.00 95.44 81 ILE A O 1
ATOM 612 N N . VAL A 1 82 ? -8.786 0.454 -11.169 1.00 96.44 82 VAL A N 1
ATOM 613 C CA . VAL A 1 82 ? -8.122 -0.629 -11.918 1.00 96.44 82 VAL A CA 1
ATOM 614 C C . VAL A 1 82 ? -8.220 -0.373 -13.424 1.00 96.44 82 VAL A C 1
ATOM 616 O O . VAL A 1 82 ? -7.235 -0.501 -14.150 1.00 96.44 82 VAL A O 1
ATOM 619 N N . GLY A 1 83 ? -9.396 0.044 -13.892 1.00 97.06 83 GLY A N 1
ATOM 620 C CA . GLY A 1 83 ? -9.635 0.386 -15.287 1.00 97.06 83 GLY A CA 1
ATOM 621 C C . GLY A 1 83 ? -8.761 1.538 -15.778 1.00 97.06 83 GLY A C 1
ATOM 622 O O . GLY A 1 83 ? -8.294 1.476 -16.910 1.00 97.06 83 GLY A O 1
ATOM 623 N N . SER A 1 84 ? -8.468 2.542 -14.945 1.00 96.75 84 SER A N 1
ATOM 624 C CA . SER A 1 84 ? -7.614 3.670 -15.337 1.00 96.75 84 SER A CA 1
ATOM 625 C C . SER A 1 84 ? -6.151 3.266 -15.533 1.00 96.75 84 SER A C 1
ATOM 627 O O . SER A 1 84 ? -5.489 3.802 -16.426 1.00 96.75 84 SER A O 1
ATOM 629 N N . VAL A 1 85 ? -5.660 2.291 -14.760 1.00 97.00 85 VAL A N 1
ATOM 630 C CA . VAL A 1 85 ? -4.320 1.704 -14.926 1.00 97.00 85 VAL A CA 1
ATOM 631 C C . VAL A 1 85 ? -4.246 0.877 -16.209 1.00 97.00 85 VAL A C 1
ATOM 633 O O . VAL A 1 85 ? -3.303 1.023 -16.985 1.00 97.00 85 VAL A O 1
ATOM 636 N N . VAL A 1 86 ? -5.261 0.048 -16.475 1.00 97.56 86 VAL A N 1
ATOM 637 C CA . VAL A 1 86 ? -5.346 -0.718 -17.730 1.00 97.56 86 VAL A CA 1
ATOM 638 C C . VAL A 1 86 ? -5.420 0.229 -18.930 1.00 97.56 86 VAL A C 1
ATOM 640 O O . VAL A 1 86 ? -4.687 0.056 -19.902 1.00 97.56 86 VAL A O 1
ATOM 643 N N . LEU A 1 87 ? -6.252 1.270 -18.843 1.00 96.94 87 LEU A N 1
ATOM 644 C CA . LEU A 1 87 ? -6.373 2.300 -19.870 1.00 96.94 87 LEU A CA 1
ATOM 645 C C . LEU A 1 87 ? -5.033 3.005 -20.115 1.00 96.94 87 LEU A C 1
ATOM 647 O O . LEU A 1 87 ? -4.656 3.178 -21.271 1.00 96.94 87 LEU A O 1
ATOM 651 N N . PHE A 1 88 ? -4.290 3.348 -19.056 1.00 97.75 88 PHE A N 1
ATOM 652 C CA . PHE A 1 88 ? -2.959 3.946 -19.180 1.00 97.75 88 PHE A CA 1
ATOM 653 C C . PHE A 1 88 ? -2.028 3.058 -20.007 1.00 97.75 88 PHE A C 1
ATOM 655 O O . PHE A 1 88 ? -1.448 3.521 -20.988 1.00 97.75 88 PHE A O 1
ATOM 662 N N . GLY A 1 89 ? -1.923 1.776 -19.639 1.00 96.69 89 GLY A N 1
ATOM 663 C CA . GLY A 1 89 ? -1.060 0.816 -20.328 1.00 96.69 89 GLY A CA 1
ATOM 664 C C . GLY A 1 89 ? -1.424 0.633 -21.803 1.00 96.69 89 GLY A C 1
ATOM 665 O O . GLY A 1 89 ? -0.540 0.503 -22.642 1.00 96.69 89 GLY A O 1
ATOM 666 N N . LEU A 1 90 ? -2.713 0.694 -22.147 1.00 97.38 90 LEU A N 1
ATOM 667 C CA . LEU A 1 90 ? -3.166 0.604 -23.539 1.00 97.38 90 LEU A CA 1
ATOM 668 C C . LEU A 1 90 ? -2.902 1.884 -24.346 1.00 97.38 90 LEU A C 1
ATOM 670 O O . LEU A 1 90 ? -2.641 1.810 -25.549 1.00 97.38 90 LEU A O 1
ATOM 674 N N . LEU A 1 91 ? -3.010 3.058 -23.716 1.00 97.25 91 LEU A N 1
ATOM 675 C CA . LEU A 1 91 ? -2.870 4.346 -24.399 1.00 97.25 91 LEU A CA 1
ATOM 676 C C . LEU A 1 91 ? -1.419 4.810 -24.500 1.00 97.25 91 LEU A C 1
ATOM 678 O O . LEU A 1 91 ? -1.097 5.499 -25.465 1.00 97.25 91 LEU A O 1
ATOM 682 N N . VAL A 1 92 ? -0.551 4.463 -23.549 1.00 97.75 92 VAL A N 1
ATOM 683 C CA . VAL A 1 92 ? 0.808 5.025 -23.484 1.00 97.75 92 VAL A CA 1
ATOM 684 C C . VAL A 1 92 ? 1.620 4.731 -24.749 1.00 97.75 92 VAL A C 1
ATOM 686 O O . VAL A 1 92 ? 2.285 5.631 -25.257 1.00 97.75 92 VAL A O 1
ATOM 689 N N . GLU A 1 93 ? 1.490 3.531 -25.319 1.00 95.81 93 GLU A N 1
ATOM 690 C CA . GLU A 1 93 ? 2.187 3.143 -26.554 1.00 95.81 93 GLU A CA 1
ATOM 691 C C . GLU A 1 93 ? 1.514 3.683 -27.828 1.00 95.81 93 GLU A C 1
ATOM 693 O O . GLU A 1 93 ? 2.185 3.905 -28.832 1.00 95.81 93 GLU A O 1
ATOM 698 N N . ARG A 1 94 ? 0.190 3.895 -27.809 1.00 94.94 94 ARG A N 1
ATOM 699 C CA . ARG A 1 94 ? -0.603 4.225 -29.014 1.00 94.94 94 ARG A CA 1
ATOM 700 C C . ARG A 1 94 ? -0.870 5.717 -29.190 1.00 94.94 94 ARG A C 1
ATOM 702 O O . ARG A 1 94 ? -0.841 6.223 -30.305 1.00 94.94 94 ARG A O 1
ATOM 709 N N . ALA A 1 95 ? -1.188 6.398 -28.096 1.00 94.81 95 ALA A N 1
ATOM 710 C CA . ALA A 1 95 ? -1.594 7.801 -28.051 1.00 94.81 95 ALA A CA 1
ATOM 711 C C . ALA A 1 95 ? -0.539 8.695 -27.372 1.00 94.81 95 ALA A C 1
ATOM 713 O O . ALA A 1 95 ? -0.663 9.919 -27.372 1.00 94.81 95 ALA A O 1
ATOM 714 N N . GLY A 1 96 ? 0.505 8.093 -26.799 1.00 96.38 96 GLY A N 1
ATOM 715 C CA . GLY A 1 96 ? 1.575 8.798 -26.111 1.00 96.38 96 GLY A CA 1
ATOM 716 C C . GLY A 1 96 ? 1.249 9.138 -24.656 1.00 96.38 96 GLY A C 1
ATOM 717 O O . GLY A 1 96 ? 0.111 9.071 -24.186 1.00 96.38 96 GLY A O 1
ATOM 718 N N . PHE A 1 97 ? 2.296 9.528 -23.931 1.00 96.25 97 PHE A N 1
ATOM 719 C CA . PHE A 1 97 ? 2.264 9.710 -22.481 1.00 96.25 97 PHE A CA 1
ATOM 720 C C . PHE A 1 97 ? 1.267 10.774 -22.010 1.00 96.25 97 PHE A C 1
ATOM 722 O O . PHE A 1 97 ? 0.525 10.536 -21.062 1.00 96.25 97 PHE A O 1
ATOM 729 N N . ILE A 1 98 ? 1.217 11.930 -22.683 1.00 97.56 98 ILE A N 1
ATOM 730 C CA . ILE A 1 98 ? 0.361 13.055 -22.273 1.00 97.56 98 ILE A CA 1
ATOM 731 C C . ILE A 1 98 ? -1.118 12.652 -22.325 1.00 97.56 98 ILE A C 1
ATOM 733 O O . ILE A 1 98 ? -1.850 12.864 -21.359 1.00 97.56 98 ILE A O 1
ATOM 737 N N . ILE A 1 99 ? -1.548 12.028 -23.427 1.00 96.81 99 ILE A N 1
ATOM 738 C CA . ILE A 1 99 ? -2.943 11.611 -23.616 1.00 96.81 99 ILE A CA 1
ATOM 739 C C . ILE A 1 99 ? -3.296 10.480 -22.646 1.00 96.81 99 ILE A C 1
ATOM 741 O O . ILE A 1 99 ? -4.345 10.534 -22.001 1.00 96.81 99 ILE A O 1
ATOM 745 N N . ALA A 1 100 ? -2.410 9.491 -22.496 1.00 97.12 100 ALA A N 1
ATOM 746 C CA . ALA A 1 100 ? -2.603 8.385 -21.563 1.00 97.12 100 ALA A CA 1
ATOM 747 C C . ALA A 1 100 ? -2.757 8.881 -20.119 1.00 97.12 100 ALA A C 1
ATOM 749 O O . ALA A 1 100 ? -3.708 8.506 -19.435 1.00 97.12 100 ALA A O 1
ATOM 750 N N . MET A 1 101 ? -1.872 9.778 -19.674 1.00 97.19 101 MET A N 1
ATOM 751 C CA . MET A 1 101 ? -1.959 10.392 -18.349 1.00 97.19 101 MET A CA 1
ATOM 752 C C . MET A 1 101 ? -3.274 11.139 -18.158 1.00 97.19 101 MET A C 1
ATOM 754 O O . MET A 1 101 ? -3.959 10.919 -17.161 1.00 97.19 101 MET A O 1
ATOM 758 N N . PHE A 1 102 ? -3.646 12.001 -19.106 1.00 97.00 102 PHE A N 1
ATOM 759 C CA . PHE A 1 102 ? -4.865 12.798 -18.999 1.00 97.00 102 PHE A CA 1
ATOM 760 C C . PHE A 1 102 ? -6.115 11.915 -18.880 1.00 97.00 102 PHE A C 1
ATOM 762 O O . PHE A 1 102 ? -6.939 12.119 -17.986 1.00 97.00 102 PHE A O 1
ATOM 769 N N . ALA A 1 103 ? -6.223 10.881 -19.719 1.00 96.12 103 ALA A N 1
ATOM 770 C CA . ALA A 1 103 ? -7.330 9.930 -19.676 1.00 96.12 103 ALA A CA 1
ATOM 771 C C . ALA A 1 103 ? -7.396 9.171 -18.338 1.00 96.12 103 ALA A C 1
ATOM 773 O O . ALA A 1 103 ? -8.465 9.067 -17.729 1.00 96.12 103 ALA A O 1
ATOM 774 N N . SER A 1 104 ? -6.256 8.689 -17.838 1.00 96.06 104 SER A N 1
ATOM 775 C CA . SER A 1 104 ? -6.190 7.961 -16.568 1.00 96.06 104 SER A CA 1
ATOM 776 C C . SER A 1 104 ? -6.480 8.844 -15.358 1.00 96.06 104 SER A C 1
ATOM 778 O O . SER A 1 104 ? -7.111 8.371 -14.407 1.00 96.06 104 SER A O 1
ATOM 780 N N . ILE A 1 105 ? -6.091 10.122 -15.396 1.00 95.00 105 ILE A N 1
ATOM 781 C CA . ILE A 1 105 ? -6.444 11.104 -14.364 1.00 95.00 105 ILE A CA 1
ATOM 782 C C . ILE A 1 105 ? -7.956 11.310 -14.344 1.00 95.00 105 ILE A C 1
ATOM 784 O O . ILE A 1 105 ? -8.555 11.170 -13.282 1.00 95.00 105 ILE A O 1
ATOM 788 N N . LEU A 1 106 ? -8.591 11.577 -15.491 1.00 94.62 106 LEU A N 1
ATOM 789 C CA . LEU A 1 106 ? -10.041 11.797 -15.551 1.00 94.62 106 LEU A CA 1
ATOM 790 C C . LEU A 1 106 ? -10.834 10.571 -15.087 1.00 94.62 106 LEU A C 1
ATOM 792 O O . LEU A 1 106 ? -11.775 10.696 -14.298 1.00 94.62 106 LEU A O 1
ATOM 796 N N . MET A 1 107 ? -10.430 9.377 -15.527 1.00 94.94 107 MET A N 1
ATOM 797 C CA . MET A 1 107 ? -11.081 8.136 -15.117 1.00 94.94 107 MET A CA 1
ATOM 798 C C . MET A 1 107 ? -10.924 7.890 -13.610 1.00 94.94 107 MET A C 1
ATOM 800 O O . MET A 1 107 ? -11.908 7.582 -12.938 1.00 94.94 107 MET A O 1
ATOM 804 N N . SER A 1 108 ? -9.727 8.099 -13.054 1.00 93.62 108 SER A N 1
ATOM 805 C CA . SER A 1 108 ? -9.481 7.970 -11.609 1.00 93.62 108 SER A CA 1
ATOM 806 C C . SER A 1 108 ? -10.226 9.032 -10.800 1.00 93.62 108 SER A C 1
ATOM 808 O O . SER A 1 108 ? -10.804 8.721 -9.762 1.00 93.62 1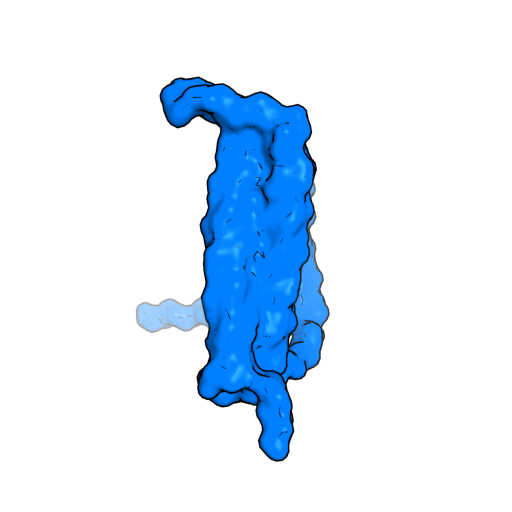08 SER A O 1
ATOM 810 N N . ALA A 1 109 ? -10.272 10.274 -11.286 1.00 91.69 109 ALA A N 1
ATOM 811 C CA . ALA A 1 109 ? -10.970 11.371 -10.628 1.00 91.69 109 ALA A CA 1
ATOM 812 C C . ALA A 1 109 ? -12.471 11.079 -10.507 1.00 91.69 109 ALA A C 1
ATOM 814 O O . ALA A 1 109 ? -13.047 11.294 -9.443 1.00 91.69 109 ALA A O 1
ATOM 815 N N . SER A 1 110 ? -13.078 10.465 -11.530 1.00 90.38 110 SER A N 1
ATOM 816 C CA . SER A 1 110 ? -14.488 10.046 -11.504 1.00 90.38 110 SER A CA 1
ATOM 817 C C . SER A 1 110 ? -14.832 8.992 -10.436 1.00 90.38 110 SER A C 1
ATOM 819 O O . SER A 1 110 ? -16.009 8.765 -10.146 1.00 90.38 110 SER A O 1
ATOM 821 N N . ALA A 1 111 ? -13.827 8.347 -9.828 1.00 89.75 111 ALA A N 1
ATOM 822 C CA . ALA A 1 111 ? -14.018 7.442 -8.697 1.00 89.75 111 ALA A CA 1
ATOM 823 C C . ALA A 1 111 ? -14.252 8.192 -7.371 1.00 89.75 111 ALA A C 1
ATOM 825 O O . ALA A 1 111 ? -14.811 7.611 -6.434 1.00 89.75 111 ALA A O 1
ATOM 826 N N . SER A 1 112 ? -13.845 9.464 -7.282 1.00 86.44 112 SER A N 1
ATOM 827 C CA . SER A 1 112 ? -14.070 10.301 -6.103 1.00 86.44 112 SER A CA 1
ATOM 828 C C . SER A 1 112 ? -15.526 10.759 -6.019 1.00 86.44 112 SER A C 1
ATOM 830 O O . SER A 1 112 ? -16.138 11.130 -7.017 1.00 86.44 112 SER A O 1
ATOM 832 N N . ARG A 1 113 ? -16.079 10.793 -4.800 1.00 77.62 113 ARG A N 1
ATOM 833 C CA . ARG A 1 113 ? -17.413 11.368 -4.542 1.00 77.62 113 ARG A CA 1
ATOM 834 C C . ARG A 1 113 ? -17.438 12.892 -4.668 1.00 77.62 113 ARG A C 1
ATOM 836 O O . ARG A 1 113 ? -18.510 13.461 -4.823 1.00 77.62 113 ARG A O 1
ATOM 843 N N . GLU A 1 114 ? -16.275 13.529 -4.590 1.00 76.88 114 GLU A N 1
ATOM 844 C CA . GLU A 1 114 ? -16.115 14.985 -4.656 1.00 76.88 114 GLU A CA 1
ATOM 845 C C . GLU A 1 114 ? -15.900 15.486 -6.090 1.00 76.88 114 GLU A C 1
ATOM 847 O O . GLU A 1 114 ? -15.933 16.688 -6.342 1.00 76.88 114 GLU A O 1
ATOM 852 N N . PHE A 1 115 ? -15.700 14.578 -7.050 1.00 78.38 115 PHE A N 1
ATOM 853 C CA . PHE A 1 115 ? -15.513 14.956 -8.442 1.00 78.38 115 PHE A CA 1
ATOM 854 C C . PHE A 1 115 ? -16.826 15.452 -9.046 1.00 78.38 115 PHE A C 1
ATOM 856 O O . PHE A 1 115 ? -17.747 14.680 -9.318 1.00 78.38 115 PHE A O 1
ATOM 863 N N . ARG A 1 116 ? -16.888 16.760 -9.288 1.00 70.25 116 ARG A N 1
ATOM 864 C CA . ARG A 1 116 ? -17.933 17.409 -10.076 1.00 70.25 116 ARG A CA 1
ATOM 865 C C . ARG A 1 116 ? -17.284 17.900 -11.357 1.00 70.25 116 ARG A C 1
ATOM 867 O O . ARG A 1 116 ? -16.355 18.701 -11.305 1.00 70.25 116 ARG A O 1
ATOM 874 N N . PHE A 1 117 ? -17.755 17.412 -12.502 1.00 65.94 117 PHE A N 1
ATOM 875 C CA . PHE A 1 117 ? -17.323 17.910 -13.809 1.00 65.94 117 PHE A CA 1
ATOM 876 C C . PHE A 1 117 ? -18.030 19.237 -14.101 1.00 65.94 117 PHE A C 1
ATOM 878 O O . PHE A 1 117 ? -18.837 19.356 -15.018 1.00 65.94 117 PHE A O 1
ATOM 885 N N . GLU A 1 118 ? -17.793 20.216 -13.237 1.00 67.25 118 GLU A N 1
ATOM 886 C CA . GLU A 1 118 ? -18.367 21.545 -13.334 1.00 67.25 118 GLU A CA 1
ATOM 887 C C . GLU A 1 118 ? -17.227 22.512 -13.596 1.00 67.25 118 GLU A C 1
ATOM 889 O O . GLU A 1 118 ? -16.437 22.849 -12.716 1.00 67.25 118 GLU A O 1
ATOM 894 N N . TRP A 1 119 ? -17.119 22.926 -14.855 1.00 54.25 119 TRP A N 1
ATOM 895 C CA . TRP A 1 119 ? -16.297 24.058 -15.236 1.00 54.25 119 TRP A CA 1
ATOM 896 C C . TRP A 1 119 ? -17.012 25.322 -14.751 1.00 54.25 119 TRP A C 1
ATOM 898 O O . TRP A 1 119 ? -17.854 25.879 -15.448 1.00 54.25 119 TRP A O 1
ATOM 908 N N . SER A 1 120 ? -16.736 25.729 -13.513 1.00 54.19 120 SER A N 1
ATOM 909 C CA . SER A 1 120 ? -17.116 27.048 -13.013 1.00 54.19 120 SER A CA 1
ATOM 910 C C . SER A 1 120 ? -15.867 27.918 -13.031 1.00 54.19 120 SER A C 1
ATOM 912 O O . SER A 1 120 ? -15.109 27.945 -12.064 1.00 54.19 120 SER A O 1
ATOM 914 N N . ALA A 1 121 ? -15.627 28.589 -14.159 1.00 57.75 121 ALA A N 1
ATOM 915 C CA . ALA A 1 121 ? -14.727 29.734 -14.193 1.00 57.75 121 ALA A CA 1
ATOM 916 C C . ALA A 1 121 ? -15.379 30.842 -13.351 1.00 57.75 121 ALA A C 1
ATOM 918 O O . ALA A 1 121 ? -16.415 31.379 -13.741 1.00 57.75 121 ALA A O 1
ATOM 919 N N . ALA A 1 122 ? -14.836 31.071 -12.156 1.00 47.16 122 ALA A N 1
ATOM 920 C CA . ALA A 1 122 ? -15.155 32.240 -11.343 1.00 47.16 122 ALA A CA 1
ATOM 921 C C . ALA A 1 122 ? -14.446 33.476 -11.907 1.00 47.16 122 ALA A C 1
ATOM 923 O O . ALA A 1 122 ? -13.299 33.314 -12.388 1.00 47.16 122 ALA A O 1
#

Radius of gyration: 20.21 Å; Cα contacts (8 Å, |Δi|>4): 141; chains: 1; bounding box: 45×49×55 Å

Solvent-accessible surface area (backbone atoms only — not comparable to full-atom values): 6430 Å² total; per-residue (Å²): 130,74,76,66,36,6,55,39,37,35,56,51,11,52,52,33,36,53,53,12,52,50,30,36,58,64,17,66,80,35,59,44,65,43,94,95,52,67,25,85,10,36,61,39,33,52,54,16,52,54,35,32,54,52,11,52,53,34,35,54,42,9,55,74,43,76,51,57,72,72,71,82,83,61,61,67,40,51,50,32,45,55,45,18,54,53,48,26,68,64,24,36,83,75,65,32,60,70,54,15,51,53,53,25,48,55,41,37,44,66,44,41,92,81,60,66,99,65,91,72,86,125

Foldseek 3Di:
DPQFQAQPLQVVLVVLQVQLVVLCVVLVVWDQDDPVDGTPSVVSNVVSVVSNVVSVVSNVCRRVPHHDDDDDDPVVLVCLLVVLVVQLVVCCVPVNNVVSVVSSCVSNLVSDPPDDPDPDPD

Nearest PDB structures (foldseek):
  6w1s-assembly1_V  TM=3.348E-01  e=6.906E+00  Mus musculus
  3zx6-assembly1_A  TM=3.254E-01  e=5.815E+00  Archaeoglobus fulgidus DSM 4304

Secondary structure (DSSP, 8-state):
--S-S-HHHHHHHHHHHHHHHHHHHHHHTS--EETTEE-TTHHHHHHHHHHHHHHHHHHHHHHHS-----PPP-HHHHHHHHHHHHHHHHHHTTT-HHHHHHHHHHHHHTTSTT--------

Sequence (122 aa):
MSLIRSPKDFWSGVIYLAAALFGLIVGSDYPMGRAGQMGPGYFPIILSSLLLVFGIATLARAFIVPGEQVTKFALKPALLIVGSVVLFGLLVERAGFIIAMFASILMSASASREFRFEWSAA

pLDDT: mean 90.38, std 10.41, range [47.16, 98.44]

Mean predicted aligned error: 7.1 Å